Protein AF-A0A1G8V7C3-F1 (afdb_monomer_lite)

Structure (mmCIF, N/CA/C/O backbone):
data_AF-A0A1G8V7C3-F1
#
_entry.id   AF-A0A1G8V7C3-F1
#
loop_
_atom_site.group_PDB
_atom_site.id
_atom_site.type_symbol
_atom_site.label_atom_id
_atom_site.label_alt_id
_atom_site.label_comp_id
_atom_site.label_asym_id
_atom_site.label_entity_id
_atom_site.label_seq_id
_atom_site.pdbx_PDB_ins_code
_atom_site.Cartn_x
_atom_site.Cartn_y
_atom_site.Cartn_z
_atom_site.occupancy
_atom_site.B_iso_or_equiv
_atom_site.auth_seq_id
_atom_site.auth_comp_id
_atom_site.auth_asym_id
_atom_site.auth_atom_id
_atom_site.pdbx_PDB_model_num
ATOM 1 N N . MET A 1 1 ? 26.344 -27.538 35.174 1.00 42.97 1 MET A N 1
ATOM 2 C CA . MET A 1 1 ? 26.903 -26.216 35.518 1.00 42.97 1 MET A CA 1
ATOM 3 C C . MET A 1 1 ? 25.773 -25.209 35.366 1.00 42.97 1 MET A C 1
ATOM 5 O O . MET A 1 1 ? 25.455 -24.809 34.258 1.00 42.97 1 MET A O 1
ATOM 9 N N . ILE A 1 2 ? 25.055 -24.960 36.460 1.00 55.81 2 ILE A N 1
ATOM 10 C CA . ILE A 1 2 ? 23.910 -24.047 36.520 1.00 55.81 2 ILE A CA 1
ATOM 11 C C . ILE A 1 2 ? 24.464 -22.747 37.088 1.00 55.81 2 ILE A C 1
ATOM 13 O O . ILE A 1 2 ? 25.063 -22.785 38.160 1.00 55.81 2 ILE A O 1
ATOM 17 N N . SER A 1 3 ? 24.257 -21.619 36.409 1.00 36.91 3 SER A N 1
ATOM 18 C CA . SER A 1 3 ? 24.174 -20.355 37.130 1.00 36.91 3 SER A CA 1
ATOM 19 C C . SER A 1 3 ? 23.169 -19.393 36.491 1.00 36.91 3 SER A C 1
ATOM 21 O O . SER A 1 3 ? 23.073 -19.352 35.263 1.00 36.91 3 SER A O 1
ATOM 23 N N . PRO A 1 4 ? 22.384 -18.670 37.311 1.00 60.62 4 PRO A N 1
ATOM 24 C CA . PRO A 1 4 ? 21.048 -18.207 36.954 1.00 60.62 4 PRO A CA 1
ATOM 25 C C . PRO A 1 4 ? 20.863 -16.710 37.251 1.00 60.62 4 PRO A C 1
ATOM 27 O O . PRO A 1 4 ? 20.786 -16.324 38.410 1.00 60.62 4 PRO A O 1
ATOM 30 N N . ALA A 1 5 ? 20.705 -15.850 36.249 1.00 49.59 5 ALA A N 1
ATOM 31 C CA . ALA A 1 5 ? 20.208 -14.492 36.491 1.00 49.59 5 ALA A CA 1
ATOM 32 C C . ALA A 1 5 ? 19.824 -13.802 35.185 1.00 49.59 5 ALA A C 1
ATOM 34 O O . ALA A 1 5 ? 20.679 -13.218 34.542 1.00 49.59 5 ALA A O 1
ATOM 35 N N . MET A 1 6 ? 18.535 -13.824 34.840 1.00 44.94 6 MET A N 1
ATOM 36 C CA . MET A 1 6 ? 17.805 -12.653 34.325 1.00 44.94 6 MET A CA 1
ATOM 37 C C . MET A 1 6 ? 16.324 -12.821 34.677 1.00 44.94 6 MET A C 1
ATOM 39 O O . MET A 1 6 ? 15.439 -12.989 33.843 1.00 44.94 6 MET A O 1
ATOM 43 N N . ARG A 1 7 ? 16.071 -12.838 35.988 1.00 48.09 7 ARG A N 1
ATOM 44 C CA . ARG A 1 7 ? 14.740 -12.702 36.570 1.00 48.09 7 ARG A CA 1
ATOM 45 C C . ARG A 1 7 ? 14.381 -11.216 36.477 1.00 48.09 7 ARG A C 1
ATOM 47 O O . ARG A 1 7 ? 15.058 -10.404 37.096 1.00 48.09 7 ARG A O 1
ATOM 54 N N . GLY A 1 8 ? 13.340 -10.873 35.718 1.00 47.72 8 GLY A N 1
ATOM 55 C CA . GLY A 1 8 ? 12.696 -9.560 35.821 1.00 47.72 8 GLY A CA 1
ATOM 56 C C . GLY A 1 8 ? 12.813 -8.622 34.620 1.00 47.72 8 GLY A C 1
ATOM 57 O O . GLY A 1 8 ? 13.077 -7.442 34.819 1.00 47.72 8 GLY A O 1
ATOM 58 N N . PHE A 1 9 ? 12.518 -9.079 33.399 1.00 46.12 9 PHE A N 1
ATOM 59 C CA . PHE A 1 9 ? 12.016 -8.154 32.376 1.00 46.12 9 PHE A CA 1
ATOM 60 C C . PHE A 1 9 ? 10.490 -8.169 32.399 1.00 46.12 9 PHE A C 1
ATOM 62 O O . PHE A 1 9 ? 9.810 -8.956 31.745 1.00 46.12 9 PHE A O 1
ATOM 69 N N . ARG A 1 10 ? 9.960 -7.338 33.288 1.00 47.09 10 ARG A N 1
ATOM 70 C CA . ARG A 1 10 ? 8.540 -7.077 33.477 1.00 47.09 10 ARG A CA 1
ATOM 71 C C . ARG A 1 10 ? 7.983 -6.469 32.181 1.00 47.09 10 ARG A C 1
ATOM 73 O O . ARG A 1 10 ? 8.266 -5.316 31.895 1.00 47.09 10 ARG A O 1
ATOM 80 N N . SER A 1 11 ? 7.229 -7.265 31.416 1.00 50.28 11 SER A N 1
ATOM 81 C CA . SER A 1 11 ? 6.160 -6.854 30.487 1.00 50.28 11 SER A CA 1
ATOM 82 C C . SER A 1 11 ? 6.350 -5.483 29.813 1.00 50.28 11 SER A C 1
ATOM 84 O O . SER A 1 11 ? 5.724 -4.502 30.220 1.00 50.28 11 SER A O 1
ATOM 86 N N . LEU A 1 12 ? 7.157 -5.417 28.751 1.00 48.50 12 LEU A N 1
ATOM 87 C CA . LEU A 1 12 ? 7.081 -4.303 27.806 1.00 48.50 12 LEU A CA 1
ATOM 88 C C . LEU A 1 12 ? 6.191 -4.693 26.608 1.00 48.50 12 LEU A C 1
ATOM 90 O O . LEU A 1 12 ? 6.386 -5.770 26.045 1.00 48.50 12 LEU A O 1
ATOM 94 N N . PRO A 1 13 ? 5.247 -3.833 26.181 1.00 54.16 13 PRO A N 1
ATOM 95 C CA . PRO A 1 13 ? 4.252 -4.150 25.148 1.00 54.16 13 PRO A CA 1
ATOM 96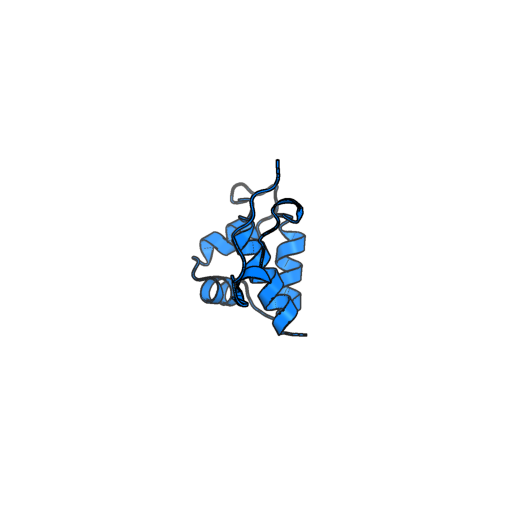 C C . PRO A 1 13 ? 4.811 -4.307 23.722 1.00 54.16 13 PRO A C 1
ATOM 98 O O . PRO A 1 13 ? 4.064 -4.660 22.817 1.00 54.16 13 PRO A O 1
ATOM 101 N N . TRP A 1 14 ? 6.108 -4.085 23.484 1.00 52.38 14 TRP A N 1
ATOM 102 C CA . TRP A 1 14 ? 6.688 -4.218 22.139 1.00 52.38 14 TRP A CA 1
ATOM 103 C C . TRP A 1 14 ? 6.932 -5.676 21.716 1.00 52.38 14 TRP A C 1
ATOM 105 O O . TRP A 1 14 ? 7.091 -5.944 20.529 1.00 52.38 14 TRP A O 1
ATOM 115 N N . ALA A 1 15 ? 6.905 -6.631 22.655 1.00 49.44 15 ALA A N 1
ATOM 116 C CA . ALA A 1 15 ? 7.095 -8.054 22.358 1.00 49.44 15 ALA A CA 1
ATOM 117 C C . ALA A 1 15 ? 5.930 -8.693 21.568 1.00 49.44 15 ALA A C 1
ATOM 119 O O . ALA A 1 15 ? 6.062 -9.821 21.103 1.00 49.44 15 ALA A O 1
ATOM 120 N N . VAL A 1 16 ? 4.802 -7.992 21.401 1.00 53.09 16 VAL A N 1
ATOM 121 C CA . VAL A 1 16 ? 3.629 -8.492 20.655 1.00 53.09 16 VAL A CA 1
ATOM 122 C C . VAL A 1 16 ? 3.777 -8.295 19.135 1.00 53.09 16 VAL A C 1
ATOM 124 O O . VAL A 1 16 ? 3.077 -8.941 18.364 1.00 53.09 16 VAL A O 1
ATOM 127 N N . PHE A 1 17 ? 4.737 -7.483 18.679 1.00 53.34 17 PHE A N 1
ATOM 128 C CA . PHE A 1 17 ? 4.961 -7.186 17.258 1.00 53.34 17 PHE A CA 1
ATOM 129 C C . PHE A 1 17 ? 6.340 -7.646 16.778 1.00 53.34 17 PHE A C 1
ATOM 131 O O . PHE A 1 17 ? 7.086 -6.886 16.159 1.00 53.34 17 PHE A O 1
ATOM 138 N N . ALA A 1 18 ? 6.716 -8.887 17.092 1.00 57.41 18 ALA A N 1
ATOM 139 C CA . ALA A 1 18 ? 7.904 -9.484 16.496 1.00 57.41 18 ALA A CA 1
ATOM 140 C C . ALA A 1 18 ? 7.704 -9.562 14.973 1.00 57.41 18 ALA A C 1
ATOM 142 O O . ALA A 1 18 ? 6.906 -10.357 14.481 1.00 57.41 18 ALA A O 1
ATOM 143 N N . VAL A 1 19 ? 8.403 -8.696 14.238 1.00 56.81 19 VAL A N 1
ATOM 144 C CA . VAL A 1 19 ? 8.440 -8.710 12.777 1.00 56.81 19 VAL A CA 1
ATOM 145 C C . VAL A 1 19 ? 9.080 -10.018 12.308 1.00 56.81 19 VAL A C 1
ATOM 147 O O . VAL A 1 19 ? 10.299 -10.176 12.346 1.00 56.81 19 VAL A O 1
ATOM 150 N N . ASP A 1 20 ? 8.247 -10.965 11.885 1.00 69.50 20 ASP A N 1
ATOM 151 C CA . ASP A 1 20 ? 8.677 -12.257 11.361 1.00 69.50 20 ASP A CA 1
ATOM 152 C C . ASP A 1 20 ? 8.837 -12.180 9.838 1.00 69.50 20 ASP A C 1
ATOM 154 O O . ASP A 1 20 ? 7.865 -12.217 9.081 1.00 69.50 20 ASP A O 1
ATOM 158 N N . ALA A 1 21 ? 10.088 -12.089 9.384 1.00 67.06 21 ALA A N 1
ATOM 159 C CA . ALA A 1 21 ? 10.420 -11.994 7.966 1.00 67.06 21 ALA A CA 1
ATOM 160 C C . ALA A 1 21 ? 9.971 -13.219 7.144 1.00 67.06 21 ALA A C 1
ATOM 162 O O . ALA A 1 21 ? 9.828 -13.100 5.930 1.00 67.06 21 ALA A O 1
ATOM 163 N N . SER A 1 22 ? 9.698 -14.374 7.769 1.00 77.81 22 SER A N 1
ATOM 164 C CA . SER A 1 22 ? 9.154 -15.545 7.062 1.00 77.81 22 SER A CA 1
ATOM 165 C C . SER A 1 22 ? 7.724 -15.329 6.548 1.00 77.81 22 SER A C 1
ATOM 167 O O . SER A 1 22 ? 7.268 -16.059 5.671 1.00 77.81 22 SER A O 1
ATOM 169 N N . ARG A 1 23 ? 7.030 -14.295 7.047 1.00 82.00 23 ARG A N 1
ATOM 170 C CA . ARG A 1 23 ? 5.684 -13.884 6.617 1.00 82.00 23 ARG A CA 1
ATOM 171 C C . ARG A 1 23 ? 5.698 -12.812 5.523 1.00 82.00 23 ARG A C 1
ATOM 173 O O . ARG A 1 23 ? 4.641 -12.297 5.157 1.00 82.00 23 ARG A O 1
ATOM 180 N N . HIS A 1 24 ? 6.874 -12.439 5.019 1.00 90.88 24 HIS A N 1
ATOM 181 C CA . HIS A 1 24 ? 7.003 -11.420 3.982 1.00 90.88 24 HIS A CA 1
ATOM 182 C C . HIS A 1 24 ? 6.415 -11.922 2.654 1.00 90.88 24 HIS A C 1
ATOM 184 O O . HIS A 1 24 ? 6.916 -12.865 2.049 1.00 90.88 24 HIS A O 1
ATOM 190 N N . ASN A 1 25 ? 5.343 -11.272 2.212 1.00 93.19 25 ASN A N 1
ATOM 191 C CA . ASN A 1 25 ? 4.690 -11.450 0.926 1.00 93.19 25 ASN A CA 1
ATOM 192 C C . ASN A 1 25 ? 4.625 -10.089 0.203 1.00 93.19 25 ASN A C 1
ATOM 194 O O . ASN A 1 25 ? 3.676 -9.325 0.407 1.00 93.19 25 ASN A O 1
ATOM 198 N N . PRO A 1 26 ? 5.619 -9.768 -0.644 1.00 92.25 26 PRO A N 1
ATOM 199 C CA . PRO A 1 26 ? 5.653 -8.504 -1.370 1.00 92.25 26 PRO A CA 1
ATOM 200 C C . PRO A 1 26 ? 4.709 -8.446 -2.587 1.00 92.25 26 PRO A C 1
ATOM 202 O O . PRO A 1 26 ? 4.782 -7.461 -3.318 1.00 92.25 26 PRO A O 1
ATOM 205 N N . ASP A 1 27 ? 3.846 -9.449 -2.822 1.00 95.81 27 ASP A N 1
ATOM 206 C CA . ASP A 1 27 ? 2.952 -9.493 -3.991 1.00 95.81 27 ASP A CA 1
ATOM 207 C C . ASP A 1 27 ? 2.037 -8.241 -4.044 1.00 95.81 27 ASP A C 1
ATOM 209 O O . ASP A 1 27 ? 1.228 -8.011 -3.133 1.00 95.81 27 ASP A O 1
ATOM 213 N N . PRO A 1 28 ? 2.084 -7.444 -5.130 1.00 96.62 28 PRO A N 1
ATOM 214 C CA . PRO A 1 28 ? 1.256 -6.248 -5.301 1.00 96.62 28 PRO A CA 1
ATOM 215 C C . PRO A 1 28 ? -0.256 -6.485 -5.200 1.00 96.62 28 PRO A C 1
ATOM 217 O O . PRO A 1 28 ? -1.014 -5.564 -4.890 1.00 96.62 28 PRO A O 1
ATOM 220 N N . ARG A 1 29 ? -0.741 -7.686 -5.528 1.00 97.31 29 ARG A N 1
ATOM 221 C CA . ARG A 1 29 ? -2.151 -8.084 -5.392 1.00 97.31 29 ARG A CA 1
ATOM 222 C C . ARG A 1 29 ? -2.522 -8.252 -3.926 1.00 97.31 29 ARG A C 1
ATOM 224 O O . ARG A 1 29 ? -3.579 -7.772 -3.525 1.00 97.31 29 ARG A O 1
ATOM 231 N N . TYR A 1 30 ? -1.648 -8.875 -3.135 1.00 96.94 30 TYR A N 1
ATOM 232 C CA . TYR A 1 30 ? -1.846 -9.008 -1.693 1.00 96.94 30 TYR A CA 1
ATOM 233 C C . TYR A 1 30 ? -1.909 -7.631 -1.029 1.00 96.94 30 TYR A C 1
ATOM 235 O O . TYR A 1 30 ? -2.871 -7.329 -0.324 1.00 96.94 30 TYR A O 1
ATOM 243 N N . LEU A 1 31 ? -0.949 -6.757 -1.343 1.00 97.69 31 LEU A N 1
ATOM 244 C CA . LEU A 1 31 ? -0.909 -5.402 -0.795 1.00 97.69 31 LEU A CA 1
ATOM 245 C C . LEU A 1 31 ? -2.149 -4.586 -1.184 1.00 97.69 31 LEU A C 1
ATOM 247 O O . LEU A 1 31 ? -2.741 -3.946 -0.322 1.00 97.69 31 LEU A O 1
ATOM 251 N N . ARG A 1 32 ? -2.599 -4.645 -2.448 1.00 98.06 32 ARG A N 1
ATOM 252 C CA . ARG A 1 32 ? -3.859 -4.001 -2.870 1.00 98.06 32 ARG A CA 1
ATOM 253 C C . ARG A 1 32 ? -5.061 -4.510 -2.073 1.00 98.06 32 ARG A C 1
ATOM 255 O O . ARG A 1 32 ? -5.847 -3.694 -1.608 1.00 98.06 32 ARG A O 1
ATOM 262 N N . GLY A 1 33 ? -5.137 -5.819 -1.828 1.00 97.69 33 GLY A N 1
ATOM 263 C CA . GLY A 1 33 ? -6.176 -6.407 -0.982 1.00 97.69 33 GLY A CA 1
ATOM 264 C C . GLY A 1 33 ? -6.172 -5.878 0.458 1.00 97.69 33 GLY A C 1
ATOM 265 O O . GLY A 1 33 ? -7.239 -5.724 1.046 1.00 97.69 33 GLY A O 1
ATOM 266 N N . LEU A 1 34 ? -5.002 -5.546 1.020 1.00 97.62 34 LEU A N 1
ATOM 267 C CA . LEU A 1 34 ? -4.907 -4.902 2.338 1.00 97.62 34 LEU A CA 1
ATOM 268 C C . LEU A 1 34 ? -5.456 -3.470 2.320 1.00 97.62 34 LEU A C 1
ATOM 270 O O . LEU A 1 34 ? -6.178 -3.089 3.237 1.00 97.62 34 LEU A O 1
ATOM 274 N N . LEU A 1 35 ? -5.156 -2.688 1.276 1.00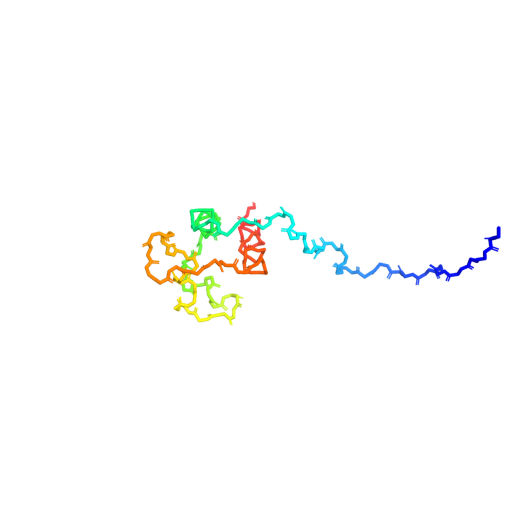 97.44 35 LEU A N 1
ATOM 275 C CA . LEU A 1 35 ? -5.710 -1.337 1.121 1.00 97.44 35 LEU A CA 1
ATOM 276 C C . LEU A 1 35 ? -7.237 -1.373 0.985 1.00 97.44 35 LEU A C 1
ATOM 278 O O . LEU A 1 35 ? -7.923 -0.581 1.632 1.00 97.44 35 LEU A O 1
ATOM 282 N N . ASP A 1 36 ? -7.751 -2.311 0.187 1.00 97.56 36 ASP A N 1
ATOM 283 C CA . ASP A 1 36 ? -9.188 -2.512 -0.002 1.00 97.56 36 ASP A CA 1
ATOM 284 C C . ASP A 1 36 ? -9.865 -2.911 1.318 1.00 97.56 36 ASP A C 1
ATOM 286 O O . ASP A 1 36 ? -10.893 -2.343 1.681 1.00 97.56 36 ASP A O 1
ATOM 290 N N . ALA A 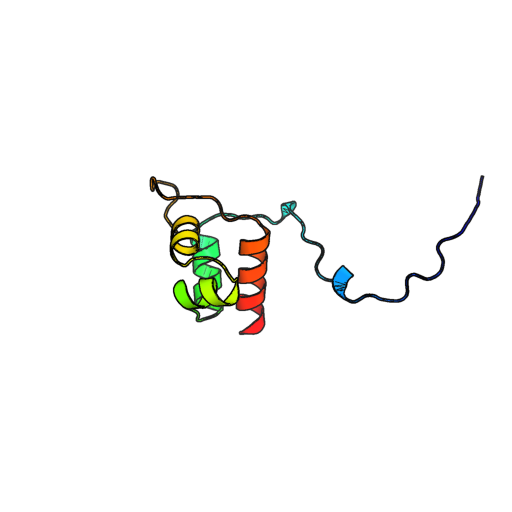1 37 ? -9.262 -3.832 2.079 1.00 96.94 37 ALA A N 1
ATOM 291 C CA . ALA A 1 37 ? -9.763 -4.253 3.389 1.00 96.94 37 ALA A CA 1
ATOM 292 C C . ALA A 1 37 ? -9.742 -3.123 4.433 1.00 96.94 37 ALA A C 1
ATOM 294 O O . ALA A 1 37 ? -10.644 -3.043 5.263 1.00 96.94 37 ALA A O 1
ATOM 295 N N . ALA A 1 38 ? -8.739 -2.245 4.380 1.00 96.25 38 ALA A N 1
ATOM 296 C CA . ALA A 1 38 ? -8.643 -1.062 5.231 1.00 96.25 38 ALA A CA 1
ATOM 297 C C . ALA A 1 38 ? -9.555 0.095 4.771 1.00 96.25 38 ALA A C 1
ATOM 299 O O . ALA A 1 38 ? -9.693 1.088 5.482 1.00 96.25 38 ALA A O 1
ATOM 300 N N . GLY A 1 39 ? -10.148 0.018 3.573 1.00 97.25 39 GLY A N 1
ATOM 301 C CA . GLY A 1 39 ? -10.979 1.088 3.017 1.00 97.25 39 GLY A CA 1
ATOM 302 C C . GLY A 1 39 ? -10.212 2.388 2.743 1.00 97.25 39 GLY A C 1
ATOM 303 O O . GLY A 1 39 ? -10.800 3.471 2.772 1.00 97.25 39 GLY A O 1
ATOM 304 N N . VAL A 1 40 ? -8.900 2.307 2.490 1.00 97.19 40 VAL A N 1
ATOM 305 C CA . VAL A 1 40 ? -8.035 3.475 2.261 1.00 97.19 40 VAL A CA 1
ATOM 306 C C . VAL A 1 40 ? -7.503 3.524 0.835 1.00 97.19 40 VAL A C 1
ATOM 308 O O . VAL A 1 40 ? -7.125 2.526 0.228 1.00 97.19 40 VAL A O 1
ATOM 311 N N . THR A 1 41 ? -7.396 4.734 0.295 1.00 97.31 41 THR A N 1
ATOM 312 C CA . THR A 1 41 ? -6.703 4.968 -0.977 1.00 97.31 41 THR A CA 1
ATOM 313 C C . THR A 1 41 ? -5.187 4.820 -0.824 1.00 97.31 41 THR A C 1
ATOM 315 O O . THR A 1 41 ? -4.631 5.017 0.258 1.00 97.31 41 THR A O 1
ATOM 318 N N . GLN A 1 42 ? -4.480 4.598 -1.938 1.00 97.12 42 GLN A N 1
ATOM 319 C CA . GLN A 1 42 ? -3.008 4.551 -1.960 1.00 97.12 42 GLN A CA 1
ATOM 320 C C . GLN A 1 42 ? -2.367 5.807 -1.349 1.00 97.12 42 GLN A C 1
ATOM 322 O O . GLN A 1 42 ? -1.386 5.718 -0.615 1.00 97.12 42 GLN A O 1
ATOM 327 N N . ARG A 1 43 ? -2.947 6.986 -1.615 1.00 97.44 43 ARG A N 1
ATOM 328 C CA . ARG A 1 43 ? -2.479 8.265 -1.067 1.00 97.44 43 ARG A CA 1
ATOM 329 C C . ARG A 1 43 ? -2.657 8.341 0.449 1.00 97.44 43 ARG A C 1
ATOM 331 O O . ARG A 1 43 ? -1.751 8.804 1.134 1.00 97.44 43 ARG A O 1
ATOM 338 N N . GLN A 1 44 ? -3.804 7.899 0.967 1.00 97.62 44 GLN A N 1
ATOM 339 C CA . GLN A 1 44 ? -4.059 7.869 2.412 1.00 97.62 44 GLN A CA 1
ATOM 340 C C . GLN A 1 44 ? -3.119 6.890 3.111 1.00 97.62 44 GLN A C 1
ATOM 342 O O . GLN A 1 44 ? -2.478 7.271 4.084 1.00 97.62 44 GLN A O 1
ATOM 347 N N . ALA A 1 45 ? -2.965 5.680 2.568 1.00 97.31 45 ALA A N 1
ATOM 348 C CA . ALA A 1 45 ? -2.034 4.694 3.100 1.00 97.31 45 ALA A CA 1
ATOM 349 C C . ALA A 1 45 ? -0.592 5.235 3.116 1.00 97.31 45 ALA A C 1
ATOM 351 O O . ALA A 1 45 ? 0.089 5.143 4.131 1.00 97.31 45 ALA A O 1
ATOM 352 N N . ALA A 1 46 ? -0.139 5.882 2.036 1.00 97.69 46 ALA A N 1
ATOM 353 C CA . ALA A 1 46 ? 1.184 6.505 1.987 1.00 97.69 46 ALA A CA 1
ATOM 354 C C . ALA A 1 46 ? 1.377 7.576 3.078 1.00 97.69 46 ALA A C 1
ATOM 356 O O . ALA A 1 46 ? 2.411 7.584 3.744 1.00 97.69 46 ALA A O 1
ATOM 357 N N . GLN A 1 47 ? 0.372 8.433 3.305 1.00 97.50 47 GLN A N 1
ATOM 358 C CA . GLN A 1 47 ? 0.405 9.431 4.381 1.00 97.50 47 GLN A CA 1
ATOM 359 C C . GLN A 1 47 ? 0.450 8.788 5.771 1.00 97.50 47 GLN A C 1
ATOM 361 O O . GLN A 1 47 ? 1.265 9.197 6.592 1.00 97.50 47 GLN A O 1
ATOM 366 N N . MET A 1 48 ? -0.379 7.772 6.024 1.00 96.44 48 MET A N 1
ATOM 367 C CA . MET A 1 48 ? -0.414 7.050 7.303 1.00 96.44 48 MET A CA 1
ATOM 368 C C . MET A 1 48 ? 0.917 6.350 7.606 1.00 96.44 48 MET A C 1
ATOM 370 O O . MET A 1 48 ? 1.349 6.324 8.754 1.00 96.44 48 MET A O 1
ATOM 374 N N . LEU A 1 49 ? 1.584 5.821 6.577 1.00 95.75 49 LEU A N 1
ATOM 375 C CA . LEU A 1 49 ? 2.880 5.146 6.692 1.00 95.75 49 LEU A CA 1
ATOM 376 C C . LEU A 1 49 ? 4.079 6.112 6.656 1.00 95.75 49 LEU A C 1
ATOM 378 O O . LEU A 1 49 ? 5.216 5.671 6.806 1.00 95.75 49 LEU A O 1
ATOM 382 N N . GLY A 1 50 ? 3.859 7.412 6.432 1.00 96.75 50 GLY A N 1
ATOM 383 C CA . GLY A 1 50 ? 4.934 8.404 6.343 1.00 96.75 50 GLY A CA 1
ATOM 384 C C . GLY A 1 50 ? 5.857 8.227 5.129 1.00 96.75 50 GLY A C 1
ATOM 385 O O . GLY A 1 50 ? 7.015 8.639 5.176 1.00 96.75 50 GLY A O 1
ATOM 386 N N . ILE A 1 51 ? 5.368 7.619 4.043 1.00 96.88 51 ILE A N 1
ATOM 387 C CA . ILE A 1 51 ? 6.121 7.414 2.796 1.00 96.88 51 ILE A CA 1
ATOM 388 C C . ILE A 1 51 ? 5.555 8.262 1.653 1.00 96.88 51 ILE A C 1
ATOM 390 O O . ILE A 1 51 ? 4.409 8.707 1.671 1.00 96.88 51 ILE A O 1
ATOM 394 N N . GLY A 1 52 ? 6.355 8.485 0.610 1.00 97.38 52 GLY A N 1
ATOM 395 C CA . GLY A 1 52 ? 5.885 9.210 -0.571 1.00 97.38 52 GLY A CA 1
ATOM 396 C C . GLY A 1 52 ? 4.834 8.420 -1.358 1.00 97.38 52 GLY A C 1
ATOM 397 O O . GLY A 1 52 ? 4.989 7.221 -1.579 1.00 97.38 52 GLY A O 1
ATOM 398 N N . GLU A 1 53 ? 3.809 9.094 -1.889 1.00 96.31 53 GLU A N 1
ATOM 399 C CA . GLU A 1 53 ? 2.774 8.452 -2.721 1.00 96.31 53 GLU A CA 1
ATOM 400 C C . GLU A 1 53 ? 3.376 7.715 -3.931 1.00 96.31 53 GLU A C 1
ATOM 402 O O . GLU A 1 53 ? 2.948 6.621 -4.290 1.00 96.31 53 GLU A O 1
ATOM 407 N N . ARG A 1 54 ? 4.436 8.273 -4.531 1.00 96.81 54 ARG A N 1
ATOM 408 C CA . ARG A 1 54 ? 5.176 7.617 -5.618 1.00 96.81 54 ARG A CA 1
ATOM 409 C C . ARG A 1 54 ? 5.781 6.278 -5.188 1.00 96.81 54 ARG A C 1
ATOM 411 O O . ARG A 1 54 ? 5.784 5.349 -5.986 1.00 96.81 54 ARG A O 1
ATOM 418 N N . VAL A 1 55 ? 6.272 6.185 -3.952 1.00 97.50 55 VAL A N 1
ATOM 419 C CA . VAL A 1 55 ? 6.832 4.949 -3.391 1.00 97.50 55 VAL A CA 1
ATOM 420 C C . VAL A 1 55 ? 5.727 3.911 -3.216 1.00 97.50 55 VAL A C 1
ATOM 422 O O . VAL A 1 55 ? 5.892 2.781 -3.662 1.00 97.50 55 VAL A O 1
ATOM 425 N N . MET A 1 56 ? 4.566 4.313 -2.688 1.00 98.00 56 MET A N 1
ATOM 426 C CA . MET A 1 56 ? 3.398 3.428 -2.597 1.00 98.00 56 MET A CA 1
ATOM 427 C C . MET A 1 56 ? 2.990 2.882 -3.973 1.00 98.00 56 MET A C 1
ATOM 429 O O . MET A 1 56 ? 2.772 1.684 -4.125 1.00 98.00 56 MET A O 1
ATOM 433 N N . ARG A 1 57 ? 2.969 3.726 -5.013 1.00 97.38 57 ARG A N 1
ATOM 434 C CA . ARG A 1 57 ? 2.661 3.267 -6.378 1.00 97.38 57 ARG A CA 1
ATOM 435 C C . ARG A 1 57 ? 3.654 2.235 -6.912 1.00 97.38 57 ARG A C 1
ATOM 437 O O . ARG A 1 57 ? 3.236 1.356 -7.653 1.00 97.38 57 ARG A O 1
ATOM 444 N N . TYR A 1 58 ? 4.937 2.319 -6.559 1.00 98.00 58 TYR A N 1
ATOM 445 C CA . TYR A 1 58 ? 5.927 1.314 -6.966 1.00 98.00 58 TYR A CA 1
ATOM 446 C C . TYR A 1 58 ? 5.684 -0.050 -6.323 1.00 98.00 58 TYR A C 1
ATOM 448 O O . TYR A 1 58 ? 5.871 -1.070 -6.979 1.00 98.00 58 TYR A O 1
ATOM 456 N N . TYR A 1 59 ? 5.246 -0.059 -5.064 1.00 97.75 59 TYR A N 1
ATOM 457 C CA . TYR A 1 59 ? 4.924 -1.280 -4.324 1.00 97.75 59 TYR A CA 1
ATOM 458 C C . TYR A 1 59 ? 3.650 -1.964 -4.824 1.00 97.75 59 TYR A C 1
ATOM 460 O O . TYR A 1 59 ? 3.515 -3.177 -4.719 1.00 97.75 59 TYR A O 1
ATOM 468 N N . LEU A 1 60 ? 2.718 -1.188 -5.380 1.00 97.00 60 LEU A N 1
ATOM 469 C CA . LEU A 1 60 ? 1.435 -1.684 -5.885 1.00 97.00 60 LEU A CA 1
ATOM 470 C C . LEU A 1 60 ? 1.419 -1.900 -7.406 1.00 97.00 60 LEU A C 1
ATOM 472 O O . LEU A 1 60 ? 0.415 -2.377 -7.942 1.00 97.00 60 LEU A O 1
ATOM 476 N N . ALA A 1 61 ? 2.494 -1.525 -8.104 1.00 97.25 61 ALA A N 1
ATOM 477 C CA . ALA A 1 61 ? 2.646 -1.766 -9.532 1.00 97.25 61 ALA A CA 1
ATOM 478 C C . ALA A 1 61 ? 2.729 -3.271 -9.815 1.00 97.25 61 ALA A C 1
ATOM 480 O O . ALA A 1 61 ? 3.253 -4.021 -8.999 1.00 97.25 61 ALA A O 1
ATOM 481 N N . ASP A 1 62 ? 2.228 -3.705 -10.973 1.00 94.88 62 ASP A N 1
ATOM 482 C CA . ASP A 1 62 ? 2.386 -5.096 -11.407 1.00 94.88 62 ASP A CA 1
ATOM 483 C C . ASP A 1 62 ? 3.873 -5.459 -11.539 1.00 94.88 62 ASP A C 1
ATOM 485 O O . ASP A 1 62 ? 4.670 -4.615 -11.951 1.00 94.88 62 ASP A O 1
ATOM 489 N N . GLU A 1 63 ? 4.237 -6.701 -11.219 1.00 93.75 63 GLU A N 1
ATOM 490 C CA . GLU A 1 63 ? 5.627 -7.172 -11.235 1.00 93.75 63 GLU A CA 1
ATOM 491 C C . GLU A 1 63 ? 6.286 -7.054 -12.615 1.00 93.75 63 GLU A C 1
ATOM 493 O O . GLU A 1 63 ? 7.505 -6.907 -12.703 1.00 93.75 63 GLU A O 1
ATOM 498 N N . SER A 1 64 ? 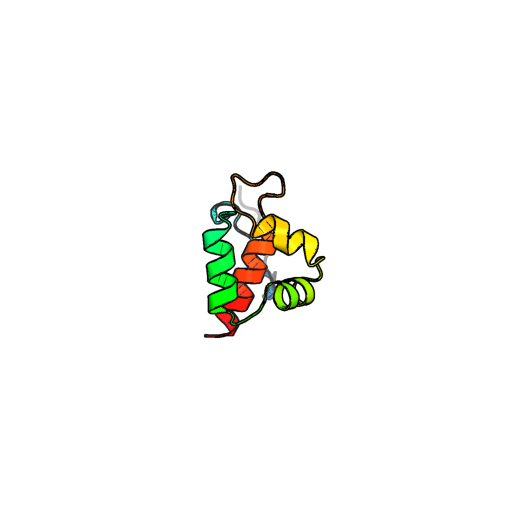5.498 -7.055 -13.698 1.00 93.19 64 SER A N 1
ATOM 499 C CA . SER A 1 64 ? 6.013 -6.844 -15.054 1.00 93.19 64 SER A CA 1
ATOM 500 C C . SER A 1 64 ? 6.332 -5.376 -15.376 1.00 93.19 64 SER A C 1
ATOM 502 O O . SER A 1 64 ? 6.833 -5.080 -16.460 1.00 93.19 64 SER A O 1
ATOM 504 N N . SER A 1 65 ? 5.985 -4.434 -14.496 1.00 94.38 65 SER A N 1
ATOM 505 C CA . SER A 1 65 ? 6.189 -3.000 -14.705 1.00 94.38 65 SER A CA 1
ATOM 506 C C . SER A 1 65 ? 7.618 -2.581 -14.362 1.00 94.38 65 SER A C 1
ATOM 508 O O . SER A 1 65 ? 8.145 -2.929 -13.310 1.00 94.38 65 SER A O 1
ATOM 510 N N . GLU A 1 66 ? 8.227 -1.723 -15.184 1.00 92.75 66 GLU A N 1
ATOM 511 C CA . GLU A 1 66 ? 9.569 -1.158 -14.940 1.00 92.75 66 GLU A CA 1
ATOM 512 C C . GLU A 1 66 ? 9.676 -0.425 -13.581 1.00 92.75 66 GLU A C 1
ATOM 514 O O . GLU A 1 66 ? 10.726 -0.382 -12.926 1.00 92.75 66 GLU A O 1
ATOM 519 N N . GLY A 1 67 ? 8.555 0.139 -13.124 1.00 91.94 67 GLY A N 1
ATOM 520 C CA . GLY A 1 67 ? 8.449 0.846 -11.851 1.00 91.94 67 GLY A CA 1
ATOM 521 C C . GLY A 1 67 ? 8.272 -0.055 -10.629 1.00 91.94 67 GLY A C 1
ATOM 522 O O . GLY A 1 67 ? 8.297 0.470 -9.516 1.00 91.94 67 GLY A O 1
ATOM 523 N N . TYR A 1 68 ? 8.087 -1.368 -10.801 1.00 95.69 68 TYR A N 1
ATOM 524 C CA . TYR A 1 68 ? 7.840 -2.276 -9.685 1.00 95.69 68 TYR A CA 1
ATOM 525 C C . TYR A 1 68 ? 9.027 -2.320 -8.730 1.00 95.69 68 TYR A C 1
ATOM 527 O O . TYR A 1 68 ? 10.185 -2.453 -9.133 1.00 95.69 68 TYR A O 1
ATOM 535 N N . ARG A 1 69 ? 8.736 -2.205 -7.438 1.00 96.69 69 ARG A N 1
ATOM 536 C CA . ARG A 1 69 ? 9.696 -2.446 -6.364 1.00 96.69 69 ARG A CA 1
ATOM 537 C C . ARG A 1 69 ? 9.001 -3.317 -5.328 1.00 96.69 69 ARG A C 1
ATOM 539 O O . ARG A 1 69 ? 7.893 -2.993 -4.922 1.00 96.69 69 ARG A O 1
ATOM 546 N N . ALA A 1 70 ? 9.653 -4.383 -4.874 1.00 95.88 70 ALA A N 1
ATOM 547 C CA . ALA A 1 70 ? 9.120 -5.192 -3.785 1.00 95.88 70 ALA A CA 1
ATOM 548 C C . ALA A 1 70 ? 9.008 -4.336 -2.513 1.00 95.88 70 ALA A C 1
ATOM 550 O O . ALA A 1 70 ? 9.971 -3.668 -2.117 1.00 95.88 70 ALA A O 1
ATOM 551 N N . ALA A 1 71 ? 7.835 -4.340 -1.879 1.00 96.00 71 ALA A N 1
ATOM 552 C CA . ALA A 1 71 ? 7.631 -3.611 -0.635 1.00 96.00 71 ALA A CA 1
ATOM 553 C C . ALA A 1 71 ? 8.473 -4.242 0.486 1.00 96.00 71 ALA A C 1
ATOM 555 O O . ALA A 1 71 ? 8.404 -5.457 0.676 1.00 96.00 71 ALA A O 1
ATOM 556 N N . PRO A 1 72 ? 9.243 -3.463 1.263 1.00 95.25 72 PRO A N 1
ATOM 557 C CA . PRO A 1 72 ? 9.890 -3.969 2.467 1.00 95.25 72 PRO A CA 1
ATOM 558 C C . PRO A 1 72 ? 8.857 -4.496 3.467 1.00 95.25 72 PRO A C 1
ATOM 560 O O . PRO A 1 72 ? 7.773 -3.927 3.596 1.00 95.25 72 PRO A O 1
ATOM 563 N N . TYR A 1 73 ? 9.209 -5.528 4.234 1.00 93.50 73 TYR A N 1
ATOM 564 C CA . TYR A 1 73 ? 8.288 -6.125 5.207 1.00 93.50 73 TYR A CA 1
ATOM 565 C C . TYR A 1 73 ? 7.649 -5.124 6.196 1.00 93.50 73 TYR A C 1
ATOM 567 O O . TYR A 1 73 ? 6.450 -5.241 6.425 1.00 93.50 73 TYR A O 1
ATOM 575 N N . PRO A 1 74 ? 8.339 -4.082 6.713 1.00 94.31 74 PRO A N 1
ATOM 576 C CA . PRO A 1 74 ? 7.690 -3.072 7.556 1.00 94.31 74 PRO A CA 1
ATOM 577 C C . PRO A 1 74 ? 6.509 -2.354 6.887 1.00 94.31 74 PRO A C 1
ATOM 579 O O . PRO A 1 74 ? 5.547 -1.998 7.559 1.00 94.31 74 PRO A O 1
ATOM 582 N N . VAL A 1 75 ? 6.563 -2.162 5.564 1.00 95.50 75 VAL A N 1
ATOM 583 C CA . VAL A 1 75 ? 5.468 -1.559 4.793 1.00 95.50 75 VAL A CA 1
ATOM 584 C C . VAL A 1 75 ? 4.295 -2.528 4.704 1.00 95.50 75 VAL A C 1
ATOM 586 O O . VAL A 1 75 ? 3.167 -2.129 4.974 1.00 95.50 75 VAL A O 1
ATOM 589 N N . GLN A 1 76 ? 4.555 -3.800 4.379 1.00 96.06 76 GLN A N 1
ATOM 590 C CA . GLN A 1 76 ? 3.520 -4.838 4.381 1.00 96.06 76 GLN A CA 1
ATOM 591 C C . GLN A 1 76 ? 2.862 -4.944 5.759 1.00 96.06 76 GLN A C 1
ATOM 593 O O . GLN A 1 76 ? 1.645 -4.866 5.859 1.00 96.06 76 GLN A O 1
ATOM 598 N N . PHE A 1 77 ? 3.663 -5.060 6.816 1.00 94.62 77 PHE A N 1
ATOM 599 C CA . PHE A 1 77 ? 3.171 -5.202 8.179 1.00 94.62 77 PHE A CA 1
ATOM 600 C C . PHE A 1 77 ? 2.318 -4.000 8.613 1.00 94.62 77 PHE A C 1
ATOM 602 O O . PHE A 1 77 ? 1.258 -4.166 9.207 1.00 94.62 77 PHE A O 1
ATOM 609 N N . ALA A 1 78 ? 2.718 -2.777 8.256 1.00 95.38 78 ALA A N 1
ATOM 610 C CA . ALA A 1 78 ? 1.900 -1.597 8.522 1.00 95.38 78 ALA A CA 1
ATOM 611 C C . ALA A 1 78 ? 0.549 -1.632 7.779 1.00 95.38 78 ALA A C 1
ATOM 613 O O . ALA A 1 78 ? -0.468 -1.248 8.353 1.00 95.38 78 ALA A O 1
ATOM 614 N N . LEU A 1 79 ? 0.515 -2.113 6.530 1.00 96.31 79 LEU A N 1
ATOM 615 C CA . LEU A 1 79 ? -0.734 -2.299 5.782 1.00 96.31 79 LEU A CA 1
ATOM 616 C C . LEU A 1 79 ? -1.614 -3.402 6.392 1.00 96.31 79 LEU A C 1
ATOM 618 O O . LEU A 1 79 ? -2.830 -3.240 6.444 1.00 96.31 79 LEU A O 1
ATOM 622 N N . GLU A 1 80 ? -1.015 -4.487 6.890 1.00 95.88 80 GLU A N 1
ATOM 623 C CA . GLU A 1 80 ? -1.726 -5.540 7.626 1.00 95.88 80 GLU A CA 1
ATOM 624 C C . GLU A 1 80 ? -2.394 -4.972 8.884 1.00 95.88 80 GLU A C 1
ATOM 626 O O . GLU A 1 80 ? -3.579 -5.213 9.102 1.00 95.88 80 GLU A O 1
ATOM 631 N N . CYS A 1 81 ? -1.680 -4.148 9.659 1.00 95.00 81 CYS A N 1
ATOM 632 C CA . CYS A 1 81 ? -2.238 -3.473 10.832 1.00 95.00 81 CYS A CA 1
ATOM 633 C C . CYS A 1 81 ? -3.403 -2.535 10.480 1.00 95.00 81 CYS A C 1
ATOM 635 O O . CYS A 1 81 ? -4.399 -2.516 11.199 1.00 95.00 81 CYS A O 1
ATOM 637 N N . LEU A 1 82 ? -3.305 -1.770 9.385 1.00 94.50 82 LEU A N 1
ATOM 638 C CA . LEU A 1 82 ? -4.395 -0.895 8.926 1.00 94.50 82 LEU A CA 1
ATOM 639 C C . LEU A 1 82 ? -5.639 -1.692 8.504 1.00 94.50 82 LEU A C 1
ATOM 641 O O . LEU A 1 82 ? -6.773 -1.287 8.777 1.00 94.50 82 LEU A O 1
ATOM 645 N N . ALA A 1 83 ? -5.431 -2.826 7.834 1.00 95.88 83 ALA A N 1
ATOM 646 C CA . ALA A 1 83 ? -6.512 -3.713 7.423 1.00 95.88 83 ALA A CA 1
ATOM 647 C C . ALA A 1 83 ? -7.198 -4.369 8.630 1.00 95.88 83 ALA A C 1
ATOM 649 O O . ALA A 1 83 ? -8.420 -4.503 8.637 1.00 95.88 83 ALA A O 1
ATOM 650 N N . ASP A 1 84 ? -6.428 -4.747 9.652 1.00 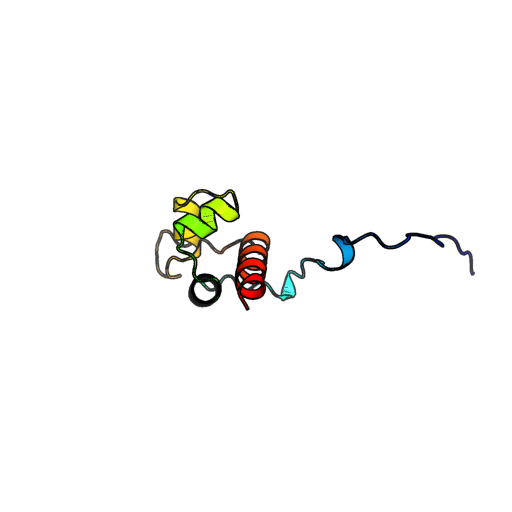94.06 84 ASP A N 1
ATOM 651 C CA . ASP A 1 84 ? -6.950 -5.362 10.873 1.00 94.06 84 ASP A CA 1
ATOM 652 C C . ASP A 1 84 ? -7.700 -4.353 11.755 1.00 94.06 84 ASP A C 1
ATOM 654 O O . ASP A 1 84 ? -8.764 -4.667 12.271 1.00 94.06 84 ASP A O 1
ATOM 658 N N . SER A 1 85 ? -7.229 -3.101 11.851 1.00 86.25 85 SER A N 1
ATOM 659 C CA . SER A 1 85 ? -7.873 -2.069 12.684 1.00 86.25 85 SER A CA 1
ATOM 660 C C . SER A 1 85 ? -9.262 -1.627 12.212 1.00 86.25 85 SER A C 1
ATOM 662 O O . SER A 1 85 ? -9.958 -0.916 12.934 1.00 86.25 85 SER A O 1
ATOM 664 N N . THR A 1 86 ? -9.627 -1.972 10.976 1.00 81.94 86 THR A N 1
ATOM 665 C CA . THR A 1 86 ? -10.889 -1.565 10.337 1.00 81.94 86 THR A CA 1
ATOM 666 C C . THR A 1 86 ? -11.979 -2.642 10.462 1.00 81.94 86 THR A C 1
ATOM 668 O O . THR A 1 86 ? -13.136 -2.383 10.130 1.00 81.94 86 THR A O 1
ATOM 671 N N . ARG A 1 87 ? -11.628 -3.843 10.943 1.00 62.69 87 ARG A N 1
ATOM 672 C CA . ARG A 1 87 ? -12.560 -4.948 11.217 1.00 62.69 87 ARG A CA 1
ATOM 673 C C . ARG A 1 87 ? -13.086 -4.905 12.646 1.00 62.69 87 ARG A C 1
ATOM 675 O O . ARG A 1 87 ? -14.248 -5.332 12.820 1.00 62.69 87 ARG A O 1
#

InterPro domains:
  IPR010982 Lambda repressor-like, DNA-binding domain superfamily [G3DSA:1.10.260.40] (27-87)

pLDDT: mean 84.39, std 19.24, range [36.91, 98.06]

Radius of gyration: 17.42 Å; chains: 1; bounding box: 40×36×52 Å

Sequence (87 aa):
MISPAMRGFRSLPWAVFAVDASRHNPDPRYLRGLLDAAGVTQRQAAQMLGIGERVMRYYLADESSEGYRAAPYPVQFALECLADSTR

Secondary structure (DSSP, 8-state):
------------GGGG----GGG----HHHHHHHHHHHT--HHHHHHHTT--HHHHHHHHS-TTSTT--PPPHHHHHHHHHHHHTT-

Organism: NCBI:txid137658

Foldseek 3Di:
DDDDDDPDPPDDPPVVDDLDCVPQD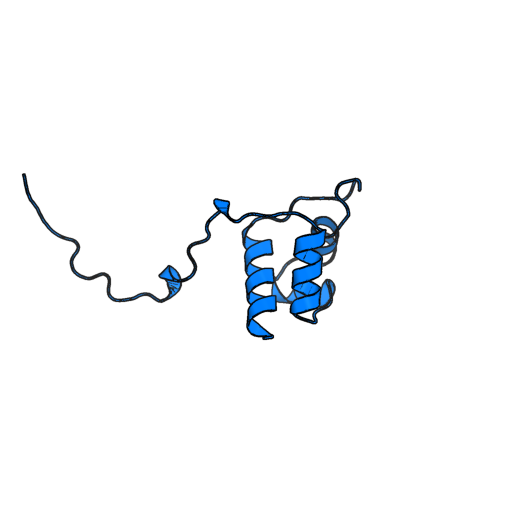LALVLLVVLCVLLVHDLCRLCVVVVHDSLVSCQSNDHPPDPSHDRDDSVSVVSSNVSSVVND